Protein AF-A0ABD2WC12-F1 (afdb_monomer)

Nearest PDB structures (foldseek):
  6pw4-assembly1_D  TM=3.281E-01  e=8.316E+00  Chlamydomonas reinhardtii
  2raj-assembly1_A  TM=1.840E-01  e=9.790E+00  Homo sapiens

pLDDT: mean 74.17, std 11.61, range [44.38, 91.19]

Radius of gyration: 21.48 Å; Cα contacts (8 Å, |Δi|>4): 72; chains: 1; bounding box: 58×28×70 Å

Structure (mmCIF, N/CA/C/O backbone):
data_AF-A0ABD2WC12-F1
#
_entry.id   AF-A0ABD2WC12-F1
#
loop_
_atom_site.group_PDB
_atom_site.id
_atom_site.type_symbol
_atom_site.label_atom_id
_atom_site.label_alt_id
_atom_site.label_comp_id
_atom_site.label_asym_id
_atom_site.label_entity_id
_atom_site.label_seq_id
_atom_site.pdbx_PDB_ins_code
_atom_site.Cartn_x
_atom_site.Cartn_y
_atom_site.Cartn_z
_atom_site.occupancy
_atom_site.B_iso_or_equiv
_atom_site.auth_seq_id
_atom_site.auth_comp_id
_atom_site.auth_asym_id
_atom_site.auth_atom_id
_atom_site.pdbx_PDB_model_num
ATOM 1 N N . MET A 1 1 ? -11.481 -14.545 47.398 1.00 57.34 1 MET A N 1
ATOM 2 C CA . MET A 1 1 ? -12.124 -14.420 46.065 1.00 57.34 1 MET A CA 1
ATOM 3 C C . MET A 1 1 ? -11.838 -13.078 45.382 1.00 57.34 1 MET A C 1
ATOM 5 O O . MET A 1 1 ? -11.491 -13.101 44.212 1.00 57.34 1 MET A O 1
ATOM 9 N N . ALA A 1 2 ? -11.868 -11.931 46.079 1.00 61.09 2 ALA A N 1
ATOM 10 C CA . ALA A 1 2 ? -11.572 -10.617 45.476 1.00 61.09 2 ALA A CA 1
ATOM 11 C C . ALA A 1 2 ? -10.153 -10.477 44.866 1.00 61.09 2 ALA A C 1
ATOM 13 O O . ALA A 1 2 ? -10.004 -9.924 43.782 1.00 61.09 2 ALA A O 1
ATOM 14 N N . ALA A 1 3 ? -9.120 -11.043 45.504 1.00 61.62 3 ALA A N 1
ATOM 15 C CA . ALA A 1 3 ? -7.736 -10.979 45.007 1.00 61.62 3 ALA A CA 1
ATOM 16 C C . ALA A 1 3 ? -7.495 -11.782 43.710 1.00 61.62 3 ALA A C 1
ATOM 18 O O . ALA A 1 3 ? -6.699 -11.372 42.869 1.00 61.62 3 ALA A O 1
ATOM 19 N N . LEU A 1 4 ? -8.208 -12.901 43.521 1.00 65.50 4 LEU A N 1
ATOM 20 C CA . LEU A 1 4 ? -8.161 -13.685 42.278 1.00 65.50 4 LEU A CA 1
ATOM 21 C C . LEU A 1 4 ? -8.836 -12.934 41.125 1.00 65.50 4 LEU A C 1
ATOM 23 O O . LEU A 1 4 ? -8.332 -12.956 40.006 1.00 65.50 4 LEU A O 1
ATOM 27 N N . ASN A 1 5 ? -9.928 -12.221 41.416 1.00 73.19 5 ASN A N 1
ATOM 28 C CA . ASN A 1 5 ? -10.634 -11.410 40.428 1.00 73.19 5 ASN A CA 1
ATOM 29 C C . ASN A 1 5 ? -9.766 -10.233 39.954 1.00 73.19 5 ASN A C 1
ATOM 31 O O . ASN A 1 5 ? -9.600 -10.038 38.754 1.00 73.19 5 ASN A O 1
ATOM 35 N N . ASN A 1 6 ? -9.107 -9.538 40.887 1.00 76.00 6 ASN A N 1
ATOM 36 C CA . ASN A 1 6 ? -8.235 -8.406 40.565 1.00 76.00 6 ASN A CA 1
ATOM 37 C C . ASN A 1 6 ? -7.028 -8.833 39.709 1.00 76.00 6 A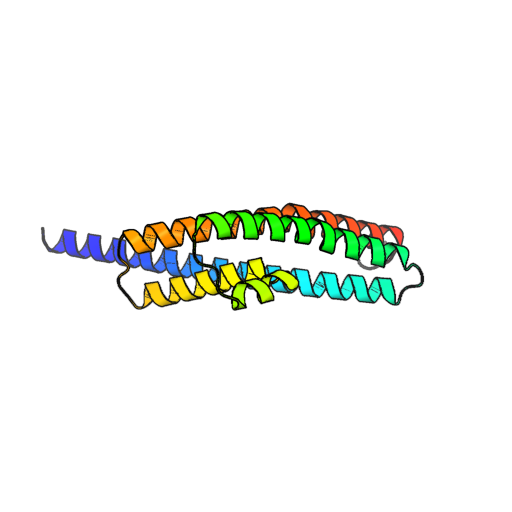SN A C 1
ATOM 39 O O . ASN A 1 6 ? -6.746 -8.232 38.678 1.00 76.00 6 ASN A O 1
ATOM 43 N N . LYS A 1 7 ? -6.387 -9.957 40.061 1.00 74.62 7 LYS A N 1
ATOM 44 C CA . LYS A 1 7 ? -5.270 -10.514 39.283 1.00 74.62 7 LYS A CA 1
ATOM 45 C C . LYS A 1 7 ? -5.716 -10.964 37.889 1.00 74.62 7 LYS A C 1
ATOM 47 O O . LYS A 1 7 ? -5.006 -10.749 36.916 1.00 74.62 7 LYS A O 1
ATOM 52 N N . SER A 1 8 ? -6.908 -11.554 37.765 1.00 72.06 8 SER A N 1
ATOM 53 C CA . SER A 1 8 ? -7.462 -11.931 36.457 1.00 72.06 8 SER A CA 1
ATOM 54 C C . SER A 1 8 ? -7.807 -10.718 35.583 1.00 72.06 8 SER A C 1
ATOM 56 O O . SER A 1 8 ? -7.571 -10.754 34.377 1.00 72.06 8 SER A O 1
ATOM 58 N N . GLN A 1 9 ? -8.295 -9.626 36.182 1.00 73.75 9 GLN A N 1
ATOM 59 C CA . GLN A 1 9 ? -8.569 -8.373 35.479 1.00 73.75 9 GLN A CA 1
ATOM 60 C C . GLN A 1 9 ? -7.278 -7.704 35.001 1.00 73.75 9 GLN A C 1
ATOM 62 O O . GLN A 1 9 ? -7.197 -7.339 33.832 1.00 73.75 9 GLN A O 1
ATOM 67 N N . GLU A 1 10 ? -6.253 -7.640 35.851 1.00 73.94 10 GLU A N 1
ATOM 68 C CA . GLU A 1 10 ? -4.932 -7.098 35.512 1.00 73.94 10 GLU A CA 1
ATOM 69 C C . GLU A 1 10 ? -4.259 -7.892 34.376 1.00 73.94 10 GLU A C 1
ATOM 71 O O . GLU A 1 10 ? -3.726 -7.316 33.426 1.00 73.94 10 GLU A O 1
ATOM 76 N N . TYR A 1 11 ? -4.360 -9.227 34.399 1.00 71.50 11 TYR A N 1
ATOM 77 C CA . TYR A 1 11 ? -3.872 -10.082 33.310 1.00 71.50 11 TYR A CA 1
ATOM 78 C C . TYR A 1 11 ? -4.625 -9.864 31.989 1.00 71.50 11 TYR A C 1
ATOM 80 O O . TYR A 1 11 ? -4.017 -9.909 30.916 1.00 71.50 11 TYR A O 1
ATOM 88 N N . CYS A 1 12 ? -5.941 -9.650 32.037 1.00 70.94 12 CYS A N 1
ATOM 89 C CA . CYS A 1 12 ? -6.737 -9.351 30.846 1.00 70.94 12 CYS A CA 1
ATOM 90 C C . CYS A 1 12 ? -6.410 -7.964 30.276 1.00 70.94 12 CYS A C 1
ATOM 92 O O . CYS A 1 12 ? -6.230 -7.835 29.068 1.00 70.94 12 CYS A O 1
ATOM 94 N N . GLU A 1 13 ? -6.257 -6.955 31.131 1.00 76.19 13 GLU A N 1
ATOM 95 C CA . GLU A 1 13 ? -5.917 -5.588 30.728 1.00 76.19 13 GLU A CA 1
ATOM 96 C C . GLU A 1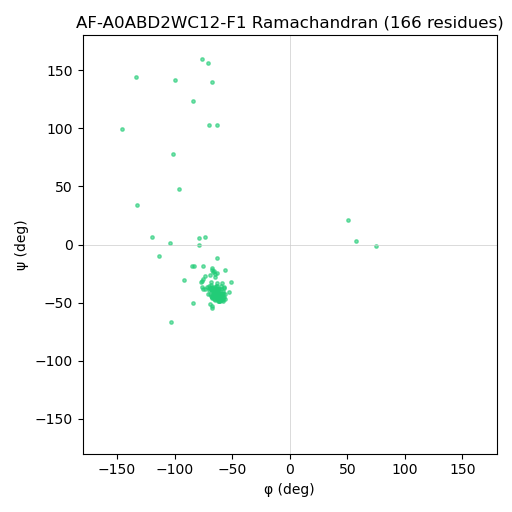 13 ? -4.508 -5.492 30.124 1.00 76.19 13 GLU A C 1
ATOM 98 O O . GLU A 1 13 ? -4.312 -4.855 29.084 1.00 76.19 13 GLU A O 1
ATOM 103 N N . ASN A 1 14 ? -3.532 -6.196 30.705 1.00 76.50 14 ASN A N 1
ATOM 104 C CA . ASN A 1 14 ? -2.168 -6.229 30.181 1.00 76.50 14 ASN A CA 1
ATOM 105 C C . ASN A 1 14 ? -2.080 -6.968 28.828 1.00 76.50 14 ASN A C 1
ATOM 107 O O . ASN A 1 14 ? -1.391 -6.517 27.906 1.00 76.50 14 ASN A O 1
ATOM 111 N N . ARG A 1 15 ? -2.834 -8.067 28.653 1.00 75.25 15 ARG A N 1
ATOM 112 C CA . ARG A 1 15 ? -2.927 -8.762 27.354 1.00 75.25 15 ARG A CA 1
ATOM 113 C C . ARG A 1 15 ? -3.590 -7.906 26.278 1.00 75.25 15 ARG A C 1
ATOM 115 O O . ARG A 1 15 ? -3.081 -7.861 25.159 1.00 75.25 15 ARG A O 1
ATOM 122 N N . ASP A 1 16 ? -4.674 -7.207 26.608 1.00 76.25 16 ASP A N 1
ATOM 123 C CA . ASP A 1 16 ? -5.353 -6.305 25.671 1.00 76.25 16 ASP A CA 1
ATOM 124 C C . ASP A 1 16 ? -4.450 -5.132 25.261 1.00 76.25 16 ASP A C 1
ATOM 126 O O . ASP A 1 16 ? -4.413 -4.754 24.088 1.00 76.25 16 ASP A O 1
ATOM 130 N N . THR A 1 17 ? -3.678 -4.584 26.201 1.00 76.94 17 THR A N 1
ATOM 131 C CA . THR A 1 17 ? -2.736 -3.487 25.934 1.00 76.94 17 THR A CA 1
ATOM 132 C C . THR A 1 17 ? -1.579 -3.941 25.047 1.00 76.94 17 THR A C 1
ATOM 134 O O . THR A 1 17 ? -1.268 -3.283 24.056 1.00 76.94 17 THR A O 1
ATOM 137 N N . THR A 1 18 ? -0.982 -5.098 25.345 1.00 82.44 18 THR A N 1
ATOM 138 C CA . THR A 1 18 ? 0.110 -5.671 24.540 1.00 82.44 18 THR A CA 1
ATOM 139 C C . THR A 1 18 ? -0.338 -5.936 23.103 1.00 82.44 18 THR A C 1
ATOM 141 O O . THR A 1 18 ? 0.356 -5.563 22.159 1.00 82.44 18 THR A O 1
ATOM 144 N N . ARG A 1 19 ? -1.530 -6.522 22.926 1.00 79.88 19 ARG A N 1
ATOM 145 C CA . ARG A 1 19 ? -2.098 -6.802 21.604 1.00 79.88 19 ARG A CA 1
ATOM 146 C C . ARG A 1 19 ? -2.319 -5.522 20.794 1.00 79.88 19 ARG A C 1
ATOM 148 O O . ARG A 1 19 ? -1.869 -5.446 19.660 1.00 79.88 19 ARG A O 1
ATOM 155 N N . ARG A 1 20 ? -2.902 -4.484 21.402 1.00 78.88 20 ARG A N 1
ATOM 156 C CA . ARG A 1 20 ? -3.119 -3.183 20.740 1.00 78.88 20 ARG A CA 1
ATOM 157 C C . ARG A 1 20 ? -1.821 -2.507 20.306 1.00 78.88 20 ARG A C 1
ATOM 159 O O . ARG A 1 20 ? -1.783 -1.895 19.242 1.00 78.88 20 ARG A O 1
ATOM 166 N N . THR A 1 21 ? -0.768 -2.604 21.116 1.00 78.81 21 THR A N 1
ATOM 167 C CA . THR A 1 21 ? 0.552 -2.061 20.766 1.00 78.81 21 THR A CA 1
ATOM 168 C C . THR A 1 21 ? 1.149 -2.795 19.569 1.00 78.81 21 THR A C 1
ATOM 170 O O . THR A 1 21 ? 1.669 -2.148 18.663 1.00 78.81 21 THR A O 1
ATOM 173 N N . LEU A 1 22 ? 1.035 -4.127 19.529 1.00 84.75 22 LEU A N 1
ATOM 174 C CA . LEU A 1 22 ? 1.468 -4.916 18.374 1.00 84.75 22 LEU A CA 1
ATOM 175 C C . LEU A 1 22 ? 0.692 -4.524 17.114 1.00 84.75 22 LEU A C 1
ATOM 177 O O . LEU A 1 22 ? 1.322 -4.219 16.104 1.00 84.75 22 LEU A O 1
ATOM 181 N N . ASP A 1 23 ? -0.638 -4.447 17.187 1.00 82.06 23 ASP A N 1
ATOM 182 C CA . ASP A 1 23 ? -1.486 -4.050 16.055 1.00 82.06 23 ASP A CA 1
ATOM 183 C C . ASP A 1 23 ? -1.062 -2.674 15.505 1.00 82.06 23 ASP A C 1
ATOM 185 O O . ASP A 1 23 ? -0.918 -2.486 14.297 1.00 82.06 23 ASP A O 1
ATOM 189 N N . LEU A 1 24 ? -0.767 -1.717 16.393 1.00 82.44 24 LEU A N 1
ATOM 190 C CA . LEU A 1 24 ? -0.312 -0.377 16.018 1.00 82.44 24 LEU A CA 1
ATOM 191 C C . LEU A 1 24 ? 1.042 -0.390 15.292 1.00 82.44 24 LEU A C 1
ATOM 193 O O . LEU A 1 24 ? 1.206 0.310 14.289 1.00 82.44 24 LEU A O 1
ATOM 197 N N . VAL A 1 25 ? 1.992 -1.201 15.765 1.00 88.25 25 VAL A N 1
ATOM 198 C CA . VAL A 1 25 ? 3.290 -1.394 15.100 1.00 88.25 25 VAL A CA 1
ATOM 199 C C . VAL A 1 25 ? 3.098 -2.036 13.726 1.00 88.25 25 VAL A C 1
ATOM 201 O O . VAL A 1 25 ? 3.671 -1.552 12.751 1.00 88.25 25 VAL A O 1
ATOM 204 N N . PHE A 1 26 ? 2.259 -3.070 13.618 1.00 86.75 26 PHE A N 1
ATOM 205 C CA . PHE A 1 26 ? 1.971 -3.736 12.346 1.00 86.75 26 PHE A CA 1
ATOM 206 C C . PHE A 1 26 ? 1.326 -2.793 11.328 1.00 86.75 26 PHE A C 1
ATOM 208 O O . PHE A 1 26 ? 1.743 -2.768 10.167 1.00 86.75 26 PHE A O 1
ATOM 215 N N . TYR A 1 27 ? 0.355 -1.978 11.741 1.00 83.94 27 TYR A N 1
ATOM 216 C CA . TYR A 1 27 ? -0.264 -0.993 10.852 1.00 83.94 27 TYR A CA 1
ATOM 217 C C . TYR A 1 27 ? 0.723 0.086 10.421 1.00 83.94 27 TYR A C 1
ATOM 219 O O . TYR A 1 27 ? 0.779 0.416 9.236 1.00 83.94 27 TYR A O 1
ATOM 227 N N . GLY A 1 28 ? 1.537 0.597 11.349 1.00 84.38 28 GLY A N 1
ATOM 228 C CA . GLY A 1 28 ? 2.592 1.558 11.034 1.00 84.38 28 GLY A CA 1
ATOM 229 C C . GLY A 1 28 ? 3.597 1.001 10.024 1.00 84.38 28 GLY A C 1
ATOM 230 O O . GLY A 1 28 ? 3.878 1.646 9.014 1.00 84.38 28 GLY A O 1
ATOM 231 N N . LEU A 1 29 ? 4.073 -0.226 10.248 1.00 88.06 29 LEU A N 1
ATOM 232 C CA . LEU A 1 29 ? 4.984 -0.922 9.340 1.00 88.06 29 LEU A CA 1
ATOM 233 C C . LEU A 1 29 ? 4.354 -1.146 7.961 1.00 88.06 29 LEU A C 1
ATOM 235 O O . LEU A 1 29 ? 5.005 -0.909 6.949 1.00 88.06 29 LEU A O 1
ATOM 239 N N . THR A 1 30 ? 3.083 -1.551 7.909 1.00 85.88 30 THR A N 1
ATOM 240 C CA . THR A 1 30 ? 2.364 -1.776 6.645 1.00 85.88 30 THR A CA 1
ATOM 241 C C . THR A 1 30 ? 2.270 -0.490 5.825 1.00 85.88 30 THR A C 1
ATOM 243 O O . THR A 1 30 ? 2.564 -0.501 4.632 1.00 85.88 30 THR A O 1
ATOM 246 N N . ILE A 1 31 ? 1.928 0.637 6.462 1.00 84.12 31 ILE A N 1
A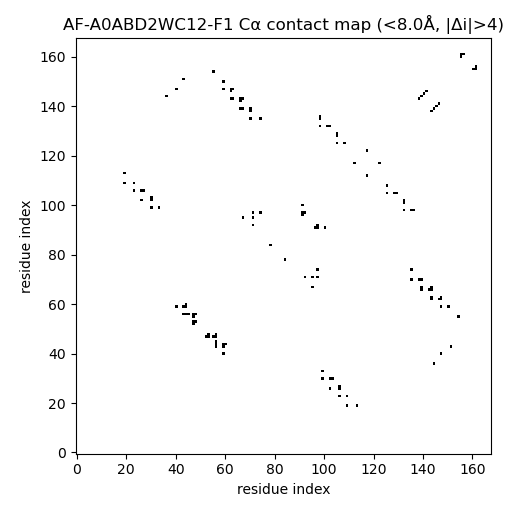TOM 247 C CA . ILE A 1 31 ? 1.891 1.949 5.798 1.00 84.12 31 ILE A CA 1
ATOM 248 C C . ILE A 1 31 ? 3.284 2.332 5.282 1.00 84.12 31 ILE A C 1
ATOM 250 O O . ILE A 1 31 ? 3.404 2.793 4.148 1.00 84.12 31 ILE A O 1
ATOM 254 N N . ALA A 1 32 ? 4.328 2.133 6.092 1.00 87.19 32 ALA A N 1
ATOM 255 C CA . ALA A 1 32 ? 5.699 2.466 5.717 1.00 87.19 32 ALA A CA 1
ATOM 256 C C . ALA A 1 32 ? 6.193 1.636 4.521 1.00 87.19 32 ALA A C 1
ATOM 258 O O . ALA A 1 32 ? 6.731 2.199 3.569 1.00 87.19 32 ALA A O 1
ATOM 259 N N . LEU A 1 33 ? 5.965 0.318 4.534 1.00 87.12 33 LEU A N 1
ATOM 260 C CA . LEU A 1 33 ? 6.324 -0.573 3.428 1.00 87.12 33 LEU A CA 1
ATOM 261 C C . LEU A 1 33 ? 5.563 -0.216 2.152 1.00 87.12 33 LEU A C 1
ATOM 263 O O . LEU A 1 33 ? 6.166 -0.132 1.088 1.00 87.12 33 LEU A O 1
ATOM 267 N N . PHE A 1 34 ? 4.263 0.059 2.262 1.00 81.81 34 PHE A N 1
ATOM 268 C CA . PHE A 1 34 ? 3.458 0.466 1.116 1.00 81.81 34 PHE A CA 1
ATOM 269 C C . PHE A 1 34 ? 3.949 1.788 0.506 1.00 81.81 34 PHE A C 1
ATOM 271 O O . PHE A 1 34 ? 4.074 1.905 -0.712 1.00 81.81 34 PHE A O 1
ATOM 278 N N . ALA A 1 35 ? 4.284 2.775 1.344 1.00 81.56 35 ALA A N 1
ATOM 279 C CA . ALA A 1 35 ? 4.875 4.028 0.884 1.00 81.56 35 ALA A CA 1
ATOM 280 C C . ALA A 1 35 ? 6.231 3.799 0.196 1.00 81.56 35 ALA A C 1
ATOM 282 O O . ALA A 1 35 ? 6.484 4.381 -0.857 1.00 81.56 35 ALA A O 1
ATOM 283 N N . ALA A 1 36 ? 7.071 2.919 0.749 1.00 86.12 36 ALA A N 1
ATOM 284 C CA . ALA A 1 36 ? 8.340 2.547 0.135 1.00 86.12 36 ALA A CA 1
ATOM 285 C C . ALA A 1 36 ? 8.138 1.922 -1.255 1.00 86.12 36 ALA A C 1
ATOM 287 O O . ALA A 1 36 ? 8.833 2.327 -2.181 1.00 86.12 36 ALA A O 1
ATOM 288 N N . THR A 1 37 ? 7.151 1.031 -1.428 1.00 82.94 37 THR A N 1
ATOM 289 C CA . THR A 1 37 ? 6.806 0.442 -2.736 1.00 82.94 37 THR A CA 1
ATOM 290 C C . THR A 1 37 ? 6.451 1.513 -3.769 1.00 82.94 37 THR A C 1
ATOM 292 O O . THR A 1 37 ? 6.997 1.505 -4.869 1.00 82.94 37 THR A O 1
ATOM 295 N N . ILE A 1 38 ? 5.606 2.487 -3.408 1.00 80.81 38 ILE A N 1
ATOM 296 C CA . ILE A 1 38 ? 5.244 3.593 -4.314 1.00 80.81 38 ILE A CA 1
ATOM 297 C C . ILE A 1 38 ? 6.487 4.383 -4.735 1.00 80.81 38 ILE A C 1
ATOM 299 O O . ILE A 1 38 ? 6.647 4.715 -5.909 1.00 80.81 38 ILE A O 1
ATOM 303 N N . VAL A 1 39 ? 7.366 4.698 -3.780 1.00 85.81 39 VAL A N 1
ATOM 304 C CA . VAL A 1 39 ? 8.589 5.461 -4.057 1.00 85.81 39 VAL A CA 1
ATOM 305 C C . VAL A 1 39 ? 9.514 4.678 -4.987 1.00 85.81 39 VAL A C 1
ATOM 307 O O . VAL A 1 39 ? 9.988 5.240 -5.973 1.00 85.81 39 VAL A O 1
ATOM 310 N N . THR A 1 40 ? 9.745 3.390 -4.722 1.00 85.19 40 THR A N 1
ATOM 311 C CA . THR A 1 40 ? 10.597 2.550 -5.576 1.00 85.19 40 THR A CA 1
ATOM 312 C C . THR A 1 40 ? 10.026 2.389 -6.981 1.00 85.19 40 THR A C 1
ATOM 314 O O . THR A 1 40 ? 10.779 2.451 -7.949 1.00 85.19 40 THR A O 1
ATOM 317 N N . ASP A 1 41 ? 8.705 2.262 -7.109 1.00 82.88 41 ASP A N 1
ATOM 318 C CA . ASP A 1 41 ? 8.030 2.159 -8.404 1.00 82.88 41 ASP A CA 1
ATOM 319 C C . ASP A 1 41 ? 8.152 3.449 -9.215 1.00 82.88 41 ASP A C 1
ATOM 321 O O . ASP A 1 41 ? 8.427 3.407 -10.415 1.00 82.88 41 ASP A O 1
ATOM 325 N N . LEU A 1 42 ? 8.008 4.606 -8.562 1.00 83.31 42 LEU A N 1
ATOM 326 C CA . LEU A 1 42 ? 8.182 5.903 -9.208 1.00 83.31 42 LEU A CA 1
ATOM 327 C C . LEU A 1 42 ? 9.623 6.103 -9.691 1.00 83.31 42 LEU A C 1
ATOM 329 O O . LEU A 1 42 ? 9.829 6.554 -10.816 1.00 83.31 42 LEU A O 1
ATOM 333 N N . ILE A 1 43 ? 10.610 5.739 -8.866 1.00 86.06 43 ILE A N 1
ATOM 334 C CA . ILE A 1 43 ? 12.027 5.790 -9.246 1.00 86.06 43 ILE A CA 1
ATOM 335 C C . ILE A 1 43 ? 12.276 4.902 -10.468 1.00 86.06 43 ILE A C 1
ATOM 337 O O . ILE A 1 43 ? 12.873 5.373 -11.432 1.00 86.06 43 ILE A O 1
ATOM 341 N N . ALA A 1 44 ? 11.763 3.667 -10.474 1.00 82.75 44 ALA A N 1
ATOM 342 C CA . ALA A 1 44 ? 11.918 2.751 -11.601 1.00 82.75 44 ALA A CA 1
ATOM 343 C C . ALA A 1 44 ? 11.301 3.311 -12.893 1.00 82.75 44 ALA A C 1
ATOM 345 O O . ALA A 1 44 ? 11.926 3.259 -13.950 1.00 82.75 44 ALA A O 1
ATOM 346 N N . VAL A 1 45 ? 10.100 3.901 -12.828 1.00 81.06 45 VAL A N 1
ATOM 347 C CA . VAL A 1 45 ? 9.476 4.551 -13.995 1.00 81.06 45 VAL A CA 1
ATOM 348 C C . VAL A 1 45 ? 10.343 5.696 -14.517 1.00 81.06 45 VAL A C 1
ATOM 350 O O . VAL A 1 45 ? 10.536 5.800 -15.726 1.00 81.06 45 VAL A O 1
ATOM 353 N N . ILE A 1 46 ? 10.873 6.539 -13.626 1.00 83.25 46 ILE A N 1
ATOM 354 C CA . ILE A 1 46 ? 11.740 7.663 -13.992 1.00 83.25 46 ILE A CA 1
ATOM 355 C C . ILE A 1 46 ? 13.035 7.157 -14.640 1.00 83.25 46 ILE A C 1
ATOM 357 O O . ILE A 1 46 ? 13.422 7.658 -15.693 1.00 83.25 46 ILE A O 1
ATOM 361 N N . GLU A 1 47 ? 13.680 6.146 -14.059 1.00 83.62 47 GLU A N 1
ATOM 362 C CA . GLU A 1 47 ? 14.911 5.559 -14.595 1.00 83.62 47 GLU A CA 1
ATOM 363 C C . GLU A 1 47 ? 14.687 4.973 -15.995 1.00 83.62 47 GLU A C 1
ATOM 365 O O . GLU A 1 47 ? 15.408 5.321 -16.929 1.00 83.62 47 GLU A O 1
ATOM 370 N N . HIS A 1 48 ? 13.629 4.176 -16.184 1.00 81.06 48 HIS A N 1
ATOM 371 C CA . HIS A 1 48 ? 13.269 3.629 -17.499 1.00 81.06 48 HIS A CA 1
ATOM 372 C C . HIS A 1 48 ? 12.861 4.709 -18.509 1.00 81.06 48 HIS A C 1
ATOM 374 O O . HIS A 1 48 ? 12.958 4.484 -19.714 1.00 81.06 48 HIS A O 1
ATOM 380 N N . TRP A 1 49 ? 12.381 5.867 -18.045 1.00 79.25 49 TRP A N 1
ATOM 381 C CA . TRP A 1 49 ? 12.014 6.994 -18.906 1.00 79.25 49 TRP A CA 1
ATOM 382 C C . TRP A 1 49 ? 13.232 7.757 -19.430 1.00 79.25 49 TRP A C 1
ATOM 384 O O . TRP A 1 49 ? 13.218 8.237 -20.566 1.00 79.25 49 TRP A O 1
ATOM 394 N N . PHE A 1 50 ? 14.268 7.883 -18.598 1.00 80.00 50 PHE A N 1
ATOM 395 C CA . PHE A 1 50 ? 15.539 8.500 -18.971 1.00 80.00 50 PHE A CA 1
ATOM 396 C C . PHE A 1 50 ? 16.484 7.537 -19.700 1.00 80.00 50 PHE A C 1
ATOM 398 O O . PHE A 1 50 ? 17.392 7.999 -20.390 1.00 80.00 50 PHE A O 1
ATOM 405 N N . ASP A 1 51 ? 16.262 6.225 -19.600 1.00 74.69 51 ASP A N 1
ATOM 406 C CA . ASP A 1 51 ? 16.957 5.234 -20.418 1.00 74.69 51 ASP A CA 1
ATOM 407 C C . ASP A 1 51 ? 16.399 5.182 -21.859 1.00 74.69 51 ASP A C 1
ATOM 409 O O . ASP A 1 51 ? 15.275 5.586 -22.161 1.00 74.69 51 ASP A O 1
ATOM 413 N N . THR A 1 52 ? 17.194 4.657 -22.789 1.00 61.19 52 THR A N 1
ATOM 414 C CA . THR A 1 52 ? 16.909 4.676 -24.237 1.00 61.19 52 THR A CA 1
ATOM 415 C C . THR A 1 52 ? 15.679 3.827 -24.607 1.00 61.19 52 THR A C 1
ATOM 417 O O . THR A 1 52 ? 15.026 4.062 -25.626 1.00 61.19 52 THR A O 1
ATOM 420 N N . ASN A 1 53 ? 15.320 2.854 -23.762 1.00 69.69 53 ASN A N 1
ATOM 421 C CA . ASN A 1 53 ? 14.268 1.871 -24.015 1.00 69.69 53 ASN A CA 1
ATOM 422 C C . ASN A 1 53 ? 12.954 2.208 -23.292 1.00 69.69 53 ASN A C 1
ATOM 424 O O . ASN A 1 53 ? 12.567 1.565 -22.314 1.00 69.69 53 ASN A O 1
ATOM 428 N N . LYS A 1 54 ? 12.205 3.158 -23.861 1.00 77.50 54 LYS A N 1
ATOM 429 C CA . LYS A 1 54 ? 10.900 3.627 -23.352 1.00 77.50 54 LYS A CA 1
ATOM 430 C C . LYS A 1 54 ? 9.849 2.519 -23.174 1.00 77.50 54 LYS A C 1
ATOM 432 O O . LYS A 1 54 ? 8.919 2.677 -22.389 1.00 77.50 54 LYS A O 1
ATOM 437 N N . SER A 1 55 ? 9.993 1.384 -23.864 1.00 83.12 55 SER A N 1
ATOM 438 C CA . SER A 1 55 ? 9.102 0.221 -23.733 1.00 83.12 55 SER A CA 1
ATOM 439 C C . SER A 1 55 ? 9.023 -0.315 -22.298 1.00 83.12 55 SER A C 1
ATOM 441 O O . SER A 1 55 ? 7.938 -0.676 -21.845 1.00 83.12 55 SER A O 1
ATOM 443 N N . TRP A 1 56 ? 10.132 -0.309 -21.549 1.00 82.31 56 TRP A N 1
ATOM 444 C CA . TRP A 1 56 ? 10.151 -0.767 -20.153 1.00 82.31 56 TRP A CA 1
ATOM 445 C C . TRP A 1 56 ? 9.370 0.171 -19.229 1.00 82.31 56 TRP A C 1
ATOM 447 O O . TRP A 1 56 ? 8.670 -0.294 -18.326 1.00 82.31 56 TRP A O 1
ATOM 457 N N . ALA A 1 57 ? 9.409 1.479 -19.501 1.00 80.75 57 ALA A N 1
ATOM 458 C CA . ALA A 1 57 ? 8.630 2.469 -18.764 1.00 80.75 57 ALA A CA 1
ATOM 459 C C . ALA A 1 57 ? 7.121 2.254 -18.962 1.00 80.75 57 ALA A C 1
ATOM 461 O O . ALA A 1 57 ? 6.371 2.260 -17.987 1.00 80.75 57 ALA A O 1
ATOM 462 N N . TYR A 1 58 ? 6.673 1.982 -20.195 1.00 85.00 58 TYR A N 1
ATOM 463 C CA . TYR A 1 58 ? 5.261 1.692 -20.470 1.00 85.00 58 TYR A CA 1
ATOM 464 C C . TYR A 1 58 ? 4.780 0.405 -19.791 1.00 85.00 58 TYR A C 1
ATOM 466 O O . TYR A 1 58 ? 3.703 0.400 -19.200 1.00 85.00 58 TYR A O 1
ATOM 474 N N . CYS A 1 59 ? 5.574 -0.668 -19.819 1.00 84.44 59 CYS A N 1
ATOM 475 C CA . CYS A 1 59 ? 5.239 -1.913 -19.123 1.00 84.44 59 CYS A CA 1
ATOM 476 C C . CYS A 1 59 ? 5.160 -1.719 -17.601 1.00 84.44 59 CYS A C 1
ATOM 478 O O . CYS A 1 59 ? 4.200 -2.171 -16.981 1.00 84.44 59 CYS A O 1
ATOM 480 N N . THR A 1 60 ? 6.115 -0.986 -17.018 1.00 83.44 60 THR A N 1
ATOM 481 C CA . THR A 1 60 ? 6.102 -0.627 -15.590 1.00 83.44 60 THR A CA 1
ATOM 482 C C . THR A 1 60 ? 4.845 0.174 -15.242 1.00 83.44 60 THR A C 1
ATOM 484 O O . THR A 1 60 ? 4.139 -0.141 -14.289 1.00 83.44 60 THR A O 1
ATOM 487 N N . ALA A 1 61 ? 4.508 1.181 -16.053 1.00 81.12 61 ALA A N 1
ATOM 488 C CA . ALA A 1 61 ? 3.311 1.989 -15.851 1.00 81.12 61 ALA A CA 1
ATOM 489 C C . ALA A 1 61 ? 2.022 1.159 -15.972 1.00 81.12 61 ALA A C 1
ATOM 491 O O . ALA A 1 61 ? 1.105 1.340 -15.176 1.00 81.12 61 ALA A O 1
ATOM 492 N N . LEU A 1 62 ? 1.941 0.223 -16.923 1.00 85.69 62 LEU A N 1
ATOM 493 C CA . LEU A 1 62 ? 0.778 -0.655 -17.086 1.00 85.69 62 LEU A CA 1
ATOM 494 C C . LEU A 1 62 ? 0.594 -1.609 -15.900 1.00 85.69 62 LEU A C 1
ATOM 496 O O . LEU A 1 62 ? -0.534 -1.768 -15.431 1.00 85.69 62 LEU A O 1
ATOM 500 N N . LEU A 1 63 ? 1.683 -2.198 -15.396 1.00 84.69 63 LEU A N 1
ATOM 501 C CA . LEU A 1 63 ? 1.664 -3.065 -14.213 1.00 84.69 63 LEU A CA 1
ATOM 502 C C . LEU A 1 63 ? 1.236 -2.320 -12.942 1.00 84.69 63 LEU A C 1
ATOM 504 O O . LEU A 1 63 ? 0.693 -2.939 -12.035 1.00 84.69 63 LEU A O 1
ATOM 508 N N . ILE A 1 64 ? 1.412 -1.000 -12.890 1.00 79.69 64 ILE A N 1
ATOM 509 C CA . ILE A 1 64 ? 0.907 -0.162 -11.798 1.00 79.69 64 ILE A CA 1
ATOM 510 C C . ILE A 1 64 ? -0.560 0.222 -12.046 1.00 79.69 64 ILE A C 1
ATOM 512 O O . ILE A 1 64 ? -1.415 0.054 -11.181 1.00 79.69 64 ILE A O 1
ATOM 516 N N . LEU A 1 65 ? -0.885 0.735 -13.235 1.00 78.50 65 LEU A N 1
ATOM 517 C CA . LEU A 1 65 ? -2.189 1.342 -13.520 1.00 78.50 65 LEU A CA 1
ATOM 518 C C . LEU A 1 65 ? -3.332 0.323 -13.598 1.00 78.50 65 LEU A C 1
ATOM 520 O O . LEU A 1 65 ? -4.417 0.591 -13.076 1.00 78.50 65 LEU A O 1
ATOM 524 N N . VAL A 1 66 ? -3.118 -0.829 -14.241 1.00 80.19 66 VAL A N 1
ATOM 525 C CA . VAL A 1 66 ? -4.186 -1.814 -14.491 1.00 80.19 66 VAL A CA 1
ATOM 526 C C . VAL A 1 66 ? -4.686 -2.457 -13.190 1.00 80.19 66 VAL A C 1
ATOM 528 O O . VAL A 1 66 ? -5.894 -2.394 -12.928 1.00 80.19 66 VAL A O 1
ATOM 531 N N . PRO A 1 67 ? -3.817 -3.020 -12.329 1.00 78.50 67 PRO A N 1
ATOM 532 C CA . PRO A 1 67 ? -4.237 -3.514 -11.021 1.00 78.50 67 PRO A CA 1
ATOM 533 C C . PRO A 1 67 ? -4.894 -2.445 -10.161 1.00 78.50 67 PRO A C 1
ATOM 535 O O . PRO A 1 67 ? -5.852 -2.721 -9.446 1.00 78.50 67 PRO A O 1
ATOM 538 N N . SER A 1 68 ? -4.416 -1.211 -10.239 1.00 72.94 68 SER A N 1
ATOM 539 C CA . SER A 1 68 ? -4.902 -0.164 -9.354 1.00 72.94 68 SER A CA 1
ATOM 540 C C . SER A 1 68 ? -6.249 0.379 -9.751 1.00 72.94 68 SER A C 1
ATOM 542 O O . SER A 1 68 ? -7.069 0.643 -8.875 1.00 72.94 68 SER A O 1
ATOM 544 N N . PHE A 1 69 ? -6.545 0.414 -11.049 1.00 74.88 69 PHE A N 1
ATOM 545 C CA . PHE A 1 69 ? -7.909 0.592 -11.521 1.00 74.88 69 PHE A CA 1
ATOM 546 C C . PHE A 1 69 ? -8.837 -0.501 -10.963 1.00 74.88 69 PHE A C 1
ATOM 548 O O . PHE A 1 69 ? -9.905 -0.196 -10.427 1.00 74.88 69 PHE A O 1
ATOM 555 N N . PHE A 1 70 ? -8.410 -1.767 -10.998 1.00 78.00 70 PHE A N 1
ATOM 556 C CA . PHE A 1 70 ? -9.181 -2.883 -10.443 1.00 78.00 70 PHE A 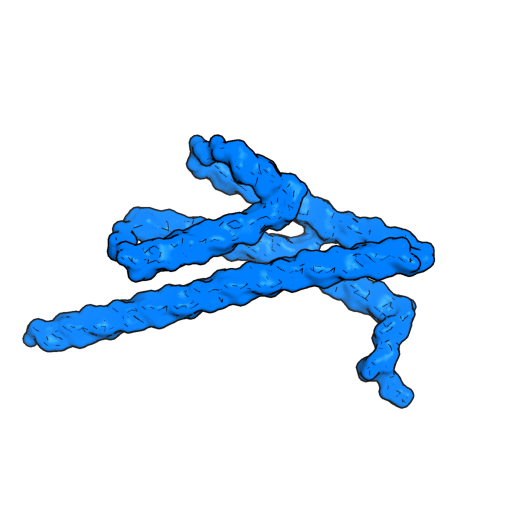CA 1
ATOM 557 C C . PHE A 1 70 ? -9.388 -2.768 -8.920 1.00 78.00 70 PHE A C 1
ATOM 559 O O . PHE A 1 70 ? -10.505 -2.934 -8.423 1.00 78.00 70 PHE A O 1
ATOM 566 N N . LEU A 1 71 ? -8.348 -2.393 -8.172 1.00 73.62 71 LEU A N 1
ATOM 567 C CA . LEU A 1 71 ? -8.417 -2.143 -6.727 1.00 73.62 71 LEU A CA 1
ATOM 568 C C . LEU A 1 71 ? -9.355 -0.976 -6.390 1.00 73.62 71 LEU A C 1
ATOM 570 O O . LEU A 1 71 ? -10.049 -1.000 -5.370 1.00 73.62 71 LEU A O 1
ATOM 574 N N . GLN A 1 72 ? -9.433 0.027 -7.264 1.00 71.06 72 GLN A N 1
ATOM 575 C CA . GLN A 1 72 ? -10.367 1.141 -7.134 1.00 71.06 72 GLN A CA 1
ATOM 576 C C . GLN A 1 72 ? -11.822 0.687 -7.254 1.00 71.06 72 GLN A C 1
ATOM 578 O O . GLN A 1 72 ? -12.654 1.102 -6.444 1.00 71.06 72 GLN A O 1
ATOM 583 N N . LEU A 1 73 ? -12.118 -0.204 -8.206 1.00 74.00 73 LEU A N 1
ATOM 584 C CA . LEU A 1 73 ? -13.448 -0.791 -8.379 1.00 74.00 73 LEU A CA 1
ATOM 585 C C . LEU A 1 73 ? -13.848 -1.658 -7.178 1.00 74.00 73 LEU A C 1
ATOM 587 O O . LEU A 1 73 ? -14.976 -1.552 -6.692 1.00 74.00 73 LEU A O 1
ATOM 591 N N . LEU A 1 74 ? -12.924 -2.466 -6.648 1.00 71.69 74 LEU A N 1
ATOM 592 C CA . LEU A 1 74 ? -13.159 -3.256 -5.434 1.00 71.69 74 LEU A CA 1
ATOM 593 C C . LEU A 1 74 ? -13.429 -2.366 -4.216 1.00 71.69 74 LEU A C 1
ATOM 595 O O . LEU A 1 74 ? -14.390 -2.588 -3.477 1.00 71.69 74 LEU A O 1
ATOM 599 N N . SER A 1 75 ? -12.627 -1.315 -4.039 1.00 67.56 75 SER A N 1
ATOM 600 C CA . SER A 1 75 ? -12.813 -0.357 -2.949 1.00 67.56 75 SER A CA 1
ATOM 601 C C . SER A 1 75 ? -14.157 0.378 -3.051 1.00 67.56 75 SER A C 1
ATOM 603 O O . SER A 1 75 ? -14.821 0.569 -2.029 1.00 67.56 75 SER A O 1
ATOM 605 N N . LEU A 1 76 ? -14.594 0.727 -4.269 1.00 67.12 76 LEU A N 1
ATOM 606 C CA . LEU A 1 76 ? -15.897 1.348 -4.529 1.00 67.12 76 LEU A CA 1
ATOM 607 C C . LE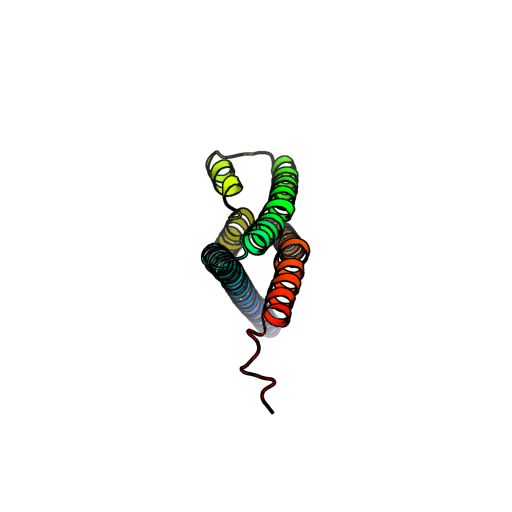U A 1 76 ? -17.060 0.399 -4.204 1.00 67.12 76 LEU A C 1
ATOM 609 O O . LEU A 1 76 ? -18.015 0.811 -3.543 1.00 67.12 76 LEU A O 1
ATOM 613 N N . LYS A 1 77 ? -16.960 -0.879 -4.596 1.00 71.19 77 LYS A N 1
ATOM 614 C CA . LYS A 1 77 ? -17.961 -1.909 -4.277 1.00 71.19 77 LYS A CA 1
ATOM 615 C C . LYS A 1 77 ? -18.149 -2.061 -2.767 1.00 71.19 77 LYS A C 1
ATOM 617 O O . LYS A 1 77 ? -19.278 -2.117 -2.291 1.00 71.19 77 LYS A O 1
ATOM 622 N N . TRP A 1 78 ? -17.062 -2.066 -1.995 1.00 66.81 78 TRP A N 1
ATOM 623 C CA . TRP A 1 78 ? -17.146 -2.120 -0.530 1.00 66.81 78 TRP A CA 1
ATOM 624 C C . TRP A 1 78 ? -17.704 -0.841 0.097 1.00 66.81 78 TRP A C 1
ATOM 626 O O . TRP A 1 78 ? -18.292 -0.887 1.175 1.00 66.81 78 TRP A O 1
ATOM 636 N N . TYR A 1 79 ? -17.556 0.301 -0.573 1.00 63.59 79 TYR A N 1
ATOM 637 C CA . TYR A 1 79 ? -18.118 1.560 -0.102 1.00 63.59 79 TYR A CA 1
ATOM 638 C C . TYR A 1 79 ? -19.643 1.620 -0.282 1.00 63.59 79 TYR A C 1
ATOM 640 O O . TYR A 1 79 ? -20.351 2.108 0.601 1.00 63.59 79 TYR A O 1
ATOM 648 N N . GLN A 1 80 ? -20.166 1.083 -1.389 1.00 64.38 80 GLN A N 1
ATOM 649 C CA . GLN A 1 80 ? -21.611 1.025 -1.650 1.00 64.38 80 GLN A CA 1
ATOM 650 C C . GLN A 1 80 ? -22.373 0.256 -0.562 1.00 64.38 80 GLN A C 1
ATOM 652 O O . GLN A 1 80 ? -23.473 0.658 -0.188 1.00 64.38 80 GLN A O 1
ATOM 657 N N . THR A 1 81 ? -21.758 -0.767 0.031 1.00 60.91 81 THR A N 1
ATOM 658 C CA . THR A 1 81 ? -22.336 -1.532 1.147 1.00 60.91 81 THR A CA 1
ATOM 659 C C . THR A 1 81 ? -22.469 -0.713 2.446 1.00 60.91 81 THR A C 1
ATOM 661 O O . THR A 1 81 ? -23.290 -1.049 3.293 1.00 60.91 81 THR A O 1
ATOM 664 N N . ASN A 1 82 ? -21.722 0.392 2.604 1.00 57.50 82 ASN A N 1
ATOM 665 C CA . ASN A 1 82 ? -21.668 1.203 3.835 1.00 57.50 82 ASN A CA 1
ATOM 666 C C . ASN A 1 82 ? -22.456 2.538 3.775 1.00 57.50 82 ASN A C 1
ATOM 668 O O . ASN A 1 82 ? -22.492 3.283 4.756 1.00 57.50 82 ASN A O 1
ATOM 672 N N . GLY A 1 83 ? -23.129 2.847 2.660 1.00 50.09 83 GLY A N 1
ATOM 673 C CA . GLY A 1 83 ? -24.304 3.734 2.624 1.00 50.09 83 GLY A CA 1
ATOM 674 C C . GLY A 1 83 ? -24.141 5.261 2.769 1.00 50.09 83 GLY A C 1
ATOM 675 O O . GLY A 1 83 ? -25.156 5.949 2.688 1.00 50.09 83 GLY A O 1
ATOM 676 N N . LYS A 1 84 ? -22.947 5.853 2.957 1.00 49.69 84 LYS A N 1
ATOM 677 C CA . LYS A 1 84 ? -22.794 7.334 3.010 1.00 49.69 84 LYS A CA 1
ATOM 678 C C . LYS A 1 84 ? -21.472 7.840 2.424 1.00 49.69 84 LYS A C 1
ATOM 680 O O . LYS A 1 84 ? -20.474 7.841 3.128 1.00 49.69 84 LYS A O 1
ATOM 685 N N . LEU A 1 85 ? -21.476 8.320 1.175 1.00 49.38 85 LEU A N 1
ATOM 686 C CA . LEU A 1 85 ? -20.307 8.878 0.465 1.00 49.38 85 LEU A CA 1
ATOM 687 C C . LEU A 1 85 ? -20.072 10.363 0.803 1.00 49.38 85 LEU A C 1
ATOM 689 O O . LEU A 1 85 ? -20.950 11.191 0.569 1.00 49.38 85 LEU A O 1
ATOM 693 N N . LYS A 1 86 ? -18.875 10.727 1.291 1.00 54.34 86 LYS A N 1
ATOM 694 C CA . LYS A 1 86 ? -18.390 12.124 1.332 1.00 54.34 86 LYS A CA 1
ATOM 695 C C . LYS A 1 86 ? -17.428 12.390 0.167 1.00 54.34 86 LYS A C 1
ATOM 697 O O . LYS A 1 86 ? -16.574 11.561 -0.134 1.00 54.34 86 LYS A O 1
ATOM 702 N N . LEU A 1 87 ? -17.507 13.587 -0.427 1.00 51.41 87 LEU A N 1
ATOM 703 C CA . LEU A 1 87 ? -16.702 14.043 -1.581 1.00 51.41 87 LEU A CA 1
ATOM 704 C C . LEU A 1 87 ? -15.180 13.843 -1.422 1.00 51.41 87 LEU A C 1
ATOM 706 O O . LEU A 1 87 ? -14.481 13.563 -2.391 1.00 51.41 87 LEU A O 1
ATOM 710 N N . PHE A 1 88 ? -14.665 13.939 -0.194 1.00 50.16 88 PHE A N 1
ATOM 711 C CA . PHE A 1 88 ? -13.240 13.763 0.109 1.00 50.16 88 PHE A CA 1
ATOM 712 C C . PHE A 1 88 ? -12.731 12.333 -0.161 1.00 50.16 88 PHE A C 1
ATOM 714 O O . PHE A 1 88 ? -11.568 12.144 -0.508 1.00 50.16 88 PHE A O 1
ATOM 721 N N . GLN A 1 89 ? -13.604 11.323 -0.070 1.00 54.00 89 GLN A N 1
ATOM 722 C CA . GLN A 1 89 ? -13.266 9.944 -0.445 1.00 54.00 89 GLN A CA 1
ATOM 723 C C . GLN A 1 89 ? -13.184 9.769 -1.962 1.00 54.00 89 GLN A C 1
ATOM 725 O O . GLN A 1 89 ? -12.399 8.954 -2.432 1.00 54.00 89 GLN A O 1
ATOM 730 N N . TRP A 1 90 ? -13.913 10.583 -2.728 1.00 51.12 90 TRP A N 1
ATOM 731 C CA . TRP A 1 90 ? -13.865 10.584 -4.190 1.00 51.12 90 TRP A CA 1
ATOM 732 C C . TRP A 1 90 ? -12.510 11.084 -4.717 1.00 51.12 90 TRP A C 1
ATOM 734 O O . TRP A 1 90 ? -11.936 10.483 -5.620 1.00 51.12 90 TRP A O 1
ATOM 744 N N . ILE A 1 91 ? -11.943 12.119 -4.086 1.00 47.53 91 ILE A N 1
ATOM 745 C CA . ILE A 1 91 ? -10.630 12.682 -4.455 1.00 47.53 91 ILE A CA 1
ATOM 746 C C . ILE A 1 91 ? -9.487 11.711 -4.103 1.00 47.53 91 ILE A C 1
ATOM 748 O O . ILE A 1 91 ? -8.543 11.564 -4.874 1.00 47.53 91 ILE A O 1
ATOM 752 N N . SER A 1 92 ? -9.602 10.965 -2.997 1.00 49.12 92 SER A N 1
ATOM 753 C CA . SER A 1 92 ? -8.628 9.925 -2.623 1.00 49.12 92 SER A CA 1
ATOM 754 C C . SER A 1 92 ? -8.598 8.733 -3.585 1.00 49.12 92 SER A C 1
ATOM 756 O O . SER A 1 92 ? -7.585 8.031 -3.630 1.00 49.12 92 SER A O 1
ATOM 758 N N . HIS A 1 93 ? -9.682 8.470 -4.321 1.00 49.84 93 HIS A N 1
ATOM 759 C CA . HIS A 1 93 ? -9.714 7.356 -5.262 1.00 49.84 93 HIS A CA 1
ATOM 760 C C . HIS A 1 93 ? -8.779 7.610 -6.449 1.00 49.84 93 HIS A C 1
ATOM 762 O O . HIS A 1 93 ? -8.063 6.699 -6.825 1.00 49.84 93 HIS A O 1
ATOM 768 N N . MET A 1 94 ? -8.672 8.838 -6.963 1.00 50.66 94 MET A N 1
ATOM 769 C CA . MET A 1 94 ? -7.892 9.150 -8.174 1.00 50.66 94 MET A CA 1
ATOM 770 C C . MET A 1 94 ? -6.372 8.893 -8.090 1.00 50.66 94 MET A C 1
ATOM 772 O O . MET A 1 94 ? -5.717 8.911 -9.126 1.00 50.66 94 MET A O 1
ATOM 776 N N . PHE A 1 95 ? -5.795 8.630 -6.911 1.00 50.19 95 PHE A N 1
ATOM 777 C CA . PHE A 1 95 ? -4.334 8.632 -6.742 1.00 50.19 95 PHE A CA 1
ATOM 778 C C . PHE A 1 95 ? -3.763 7.416 -5.990 1.00 50.19 95 PHE A C 1
ATOM 780 O O . PHE A 1 95 ? -2.825 7.570 -5.221 1.00 50.19 95 PHE A O 1
ATOM 787 N N . HIS A 1 96 ? -4.331 6.207 -6.128 1.00 58.31 96 HIS A N 1
ATOM 788 C CA . HIS A 1 96 ? -3.855 4.999 -5.405 1.00 58.31 96 HIS A CA 1
ATOM 789 C C . HIS A 1 96 ? -3.845 5.102 -3.855 1.00 58.31 96 HIS A C 1
ATOM 791 O O . HIS A 1 96 ? -3.469 4.160 -3.159 1.00 58.31 96 HIS A O 1
ATOM 797 N N . LEU A 1 97 ? -4.311 6.211 -3.274 1.00 62.72 97 LEU A N 1
ATOM 798 C CA . LEU A 1 97 ? -4.272 6.495 -1.834 1.00 62.72 97 LEU A CA 1
ATOM 799 C C . LEU A 1 97 ? -5.371 5.786 -1.035 1.00 62.72 97 LEU A C 1
ATOM 801 O O . LEU A 1 97 ? -5.428 5.924 0.184 1.00 62.72 97 LEU A O 1
ATOM 805 N N . ALA A 1 98 ? -6.234 5.006 -1.690 1.00 63.34 98 ALA A N 1
ATOM 806 C CA . ALA A 1 98 ? -7.338 4.304 -1.040 1.00 63.34 98 ALA A CA 1
ATOM 807 C C . ALA A 1 98 ? -6.864 3.326 0.056 1.00 63.34 98 ALA A C 1
ATOM 809 O O . ALA A 1 98 ? -7.521 3.211 1.093 1.00 63.34 98 ALA A O 1
ATOM 810 N N . VAL A 1 99 ? -5.719 2.662 -0.146 1.00 63.28 99 VAL A N 1
ATOM 811 C CA . VAL A 1 99 ? -5.105 1.761 0.847 1.00 63.28 99 VAL A CA 1
ATOM 812 C C . VAL A 1 99 ? -4.568 2.565 2.035 1.00 63.28 99 VAL A C 1
ATOM 814 O O . VAL A 1 99 ? -4.960 2.313 3.175 1.00 63.28 99 VAL A O 1
ATOM 817 N N . ILE A 1 100 ? -3.762 3.602 1.773 1.00 64.75 100 ILE A N 1
ATOM 818 C CA . ILE A 1 100 ? -3.176 4.477 2.807 1.00 64.75 100 ILE A CA 1
ATOM 819 C C . ILE A 1 100 ? -4.267 5.134 3.647 1.00 64.75 100 ILE A C 1
ATOM 821 O O . ILE A 1 100 ? -4.188 5.130 4.871 1.00 64.75 100 ILE A O 1
ATOM 825 N N . HIS A 1 101 ? -5.317 5.656 3.012 1.00 69.31 101 HIS A N 1
ATOM 826 C CA . HIS A 1 101 ? -6.425 6.295 3.710 1.00 69.31 101 HIS A CA 1
ATOM 827 C C . HIS A 1 101 ? -7.133 5.324 4.669 1.00 69.31 101 HIS A C 1
ATOM 829 O O . HIS A 1 101 ? -7.460 5.702 5.795 1.00 69.31 101 HIS A O 1
ATOM 835 N N . ARG A 1 102 ? -7.354 4.062 4.264 1.00 69.25 102 ARG A N 1
ATOM 836 C CA . ARG A 1 102 ? -7.985 3.046 5.126 1.00 69.25 102 ARG A CA 1
ATOM 837 C C . ARG A 1 102 ? -7.089 2.652 6.304 1.00 69.25 102 ARG A C 1
ATOM 839 O O . ARG A 1 102 ? -7.587 2.619 7.428 1.00 69.25 102 ARG A O 1
ATOM 846 N N . PHE A 1 103 ? -5.790 2.437 6.087 1.00 67.50 103 PHE A N 1
ATOM 847 C CA . PHE A 1 103 ? -4.853 2.129 7.177 1.00 67.50 103 PHE A CA 1
ATOM 848 C C . PHE A 1 103 ? -4.621 3.318 8.116 1.00 67.50 103 PHE A C 1
ATOM 850 O O . PHE A 1 103 ? -4.574 3.134 9.328 1.00 67.50 103 PHE A O 1
ATOM 857 N N . TYR A 1 104 ? -4.568 4.545 7.596 1.00 72.06 104 TYR A N 1
ATOM 858 C CA . TYR A 1 104 ? -4.497 5.755 8.415 1.00 72.06 104 TYR A CA 1
ATOM 859 C C . TYR A 1 104 ? -5.751 5.923 9.284 1.00 72.06 104 TYR A C 1
ATOM 861 O O . TYR A 1 104 ? -5.664 6.212 10.479 1.00 72.06 104 TYR A O 1
ATOM 869 N N . PHE A 1 105 ? -6.935 5.694 8.709 1.00 73.06 105 PHE A N 1
ATOM 870 C CA . PHE A 1 105 ? -8.188 5.751 9.455 1.00 73.06 105 PHE A CA 1
ATOM 871 C C . PHE A 1 105 ? -8.271 4.653 10.530 1.00 73.06 105 PHE A C 1
ATOM 873 O O . PHE A 1 105 ? -8.732 4.925 11.642 1.00 73.06 105 PHE A O 1
ATOM 880 N N . LEU A 1 106 ? -7.796 3.437 10.236 1.00 70.12 106 LEU A N 1
ATOM 881 C CA . LEU A 1 106 ? -7.669 2.349 11.211 1.00 70.12 106 LEU A CA 1
ATOM 882 C C . LEU A 1 106 ? -6.711 2.713 12.346 1.00 70.12 106 LEU A C 1
ATOM 884 O O . LEU A 1 106 ? -7.090 2.609 13.510 1.00 70.12 106 LEU A O 1
ATOM 888 N N . LEU A 1 107 ? -5.524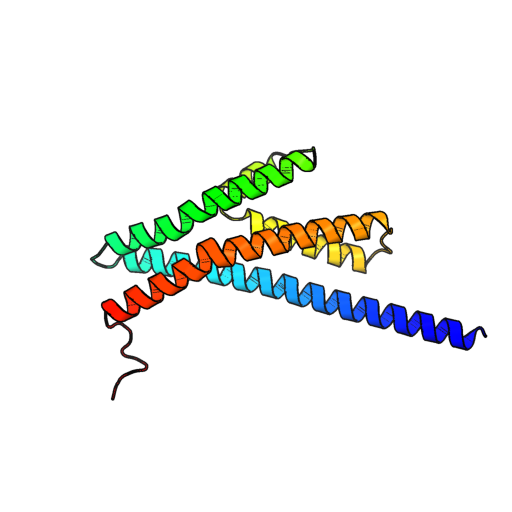 3.229 12.021 1.00 70.31 107 LEU A N 1
ATOM 889 C CA . LEU A 1 107 ? -4.529 3.672 12.997 1.00 70.31 107 LEU A CA 1
ATOM 890 C C . LEU A 1 107 ? -5.115 4.727 13.945 1.00 70.31 107 LEU A C 1
ATOM 892 O O . LEU A 1 107 ? -5.013 4.607 15.166 1.00 70.31 107 LEU A O 1
ATOM 896 N N . ASN A 1 108 ? -5.805 5.727 13.392 1.00 76.31 108 ASN A N 1
ATOM 897 C CA . ASN A 1 108 ? -6.461 6.764 14.183 1.00 76.31 108 ASN A CA 1
ATOM 898 C C . ASN A 1 108 ? -7.607 6.200 15.048 1.00 76.31 108 ASN A C 1
ATOM 900 O O . ASN A 1 108 ? -7.802 6.624 16.187 1.00 76.31 108 ASN A O 1
ATOM 904 N N . SER A 1 109 ? -8.346 5.211 14.538 1.00 69.12 109 SER A N 1
ATOM 905 C CA . SER A 1 109 ? -9.422 4.536 15.277 1.00 69.12 109 SER A CA 1
ATOM 906 C C . SER A 1 109 ? -8.885 3.701 16.445 1.00 69.12 109 SER A C 1
ATOM 908 O O . SER A 1 109 ? -9.462 3.732 17.532 1.00 69.12 109 SER A O 1
ATOM 910 N N . VAL A 1 110 ? -7.753 3.014 16.263 1.00 70.75 110 VAL A N 1
ATOM 911 C CA . VAL A 1 110 ? -7.060 2.259 17.320 1.00 70.75 110 VAL A CA 1
ATOM 912 C C . VAL A 1 110 ? -6.479 3.203 18.371 1.00 70.75 110 VAL A C 1
ATOM 914 O O . VAL A 1 110 ? -6.721 3.009 19.560 1.00 70.75 110 VAL A O 1
ATOM 917 N N . LEU A 1 111 ? -5.822 4.292 17.959 1.00 76.94 111 LEU A N 1
ATOM 918 C CA . LEU A 1 111 ? -5.336 5.339 18.870 1.00 76.94 111 LEU A CA 1
ATOM 919 C C . LEU A 1 111 ? -6.472 5.952 19.700 1.00 76.94 111 LEU A C 1
ATOM 921 O O . LEU A 1 111 ? -6.333 6.164 20.906 1.00 76.94 111 LEU A O 1
ATOM 925 N N . LYS A 1 112 ? -7.628 6.202 19.077 1.00 77.44 112 LYS A N 1
ATOM 926 C CA . LYS A 1 112 ? -8.822 6.694 19.774 1.00 77.44 112 LYS A CA 1
ATOM 927 C C . LYS A 1 112 ? -9.402 5.642 20.729 1.00 77.44 112 LYS A C 1
ATOM 929 O O . LYS A 1 112 ? -9.793 5.992 21.840 1.00 77.44 112 LYS A O 1
ATOM 934 N N . SER A 1 113 ? -9.379 4.364 20.346 1.00 66.12 113 SER A N 1
ATOM 935 C CA . SER A 1 113 ? -9.775 3.226 21.190 1.00 66.12 113 SER A CA 1
ATOM 936 C C . SER A 1 113 ? -8.839 2.972 22.375 1.00 66.12 113 SER A C 1
ATOM 938 O O . SER A 1 113 ? -9.237 2.301 23.330 1.00 66.12 113 SER A O 1
ATOM 940 N N . MET A 1 114 ? -7.591 3.435 22.321 1.00 66.38 114 MET A N 1
ATOM 941 C CA . MET A 1 114 ? -6.687 3.379 23.471 1.00 66.38 114 MET A CA 1
ATOM 942 C C . MET A 1 114 ? -7.040 4.438 24.516 1.00 66.38 114 MET A C 1
ATOM 944 O O . MET A 1 114 ? -6.847 4.206 25.703 1.00 66.38 114 MET A O 1
ATOM 948 N N . LYS A 1 115 ? -7.602 5.577 24.089 1.00 70.06 115 LYS A N 1
ATOM 949 C CA . LYS A 1 115 ? -8.004 6.676 24.980 1.00 70.06 115 LYS A CA 1
ATOM 950 C C . LYS A 1 115 ? -9.402 6.505 25.586 1.00 70.06 115 LYS A C 1
ATOM 952 O O . LYS A 1 115 ? -9.705 7.165 26.572 1.00 70.06 115 LYS A O 1
ATOM 957 N N . SER A 1 116 ? -10.254 5.656 25.009 1.00 63.53 116 SER A N 1
ATOM 958 C CA . SER A 1 116 ? -11.648 5.467 25.434 1.00 63.53 116 SER A CA 1
ATOM 959 C C . SER A 1 116 ? -12.017 3.986 25.538 1.00 63.53 116 SER A C 1
ATOM 961 O O . SER A 1 116 ? -11.580 3.170 24.727 1.00 63.53 116 SER A O 1
ATOM 963 N N . LYS A 1 117 ? -12.855 3.613 26.515 1.00 64.06 117 LYS A N 1
ATOM 964 C CA . LYS A 1 117 ? -13.419 2.256 26.594 1.00 64.06 117 LYS A CA 1
ATOM 965 C C . LYS A 1 117 ? -14.420 2.061 25.452 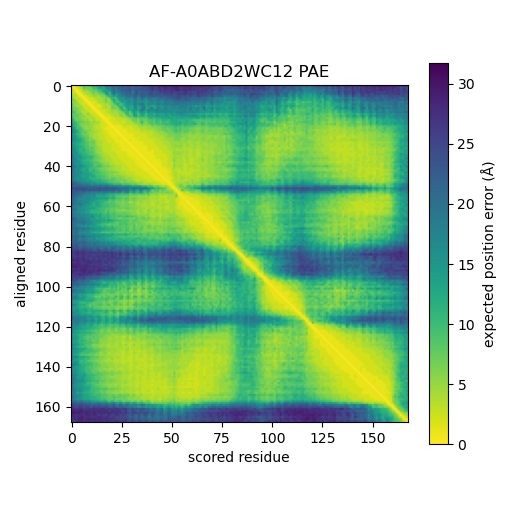1.00 64.06 117 LYS A C 1
ATOM 967 O O . LYS A 1 117 ? -15.546 2.541 25.524 1.00 64.06 117 LYS A O 1
ATOM 972 N N . ASN A 1 118 ? -14.001 1.344 24.412 1.00 63.69 118 ASN A N 1
ATOM 973 C CA . ASN A 1 118 ? -14.860 1.030 23.271 1.00 63.69 118 ASN A CA 1
ATOM 974 C C . ASN A 1 118 ? -15.999 0.077 23.641 1.00 63.69 118 ASN A C 1
ATOM 976 O O . ASN A 1 118 ? -15.802 -0.924 24.338 1.00 63.69 118 ASN A O 1
ATOM 980 N N . THR A 1 119 ? -17.170 0.351 23.078 1.00 69.94 119 THR A N 1
ATOM 981 C CA . THR A 1 119 ? -18.335 -0.537 23.131 1.00 69.94 119 THR A CA 1
ATOM 982 C C . THR A 1 119 ? -18.125 -1.784 22.258 1.00 69.94 119 THR A C 1
ATOM 984 O O . THR A 1 119 ? -17.353 -1.765 21.298 1.00 69.94 119 THR A O 1
ATOM 987 N N . LEU A 1 120 ? -18.825 -2.889 22.559 1.00 72.19 120 LEU A N 1
ATOM 988 C CA . LEU A 1 120 ? -18.772 -4.129 21.756 1.00 72.19 120 LEU A CA 1
ATOM 989 C C . LEU A 1 120 ? -19.061 -3.868 20.266 1.00 72.19 120 LEU A C 1
ATOM 991 O O . LEU A 1 120 ? -18.342 -4.349 19.397 1.00 72.19 120 LEU A O 1
ATOM 995 N N . LYS A 1 121 ? -20.039 -3.002 19.977 1.00 74.06 121 LYS A N 1
ATOM 996 C CA . LYS A 1 121 ? -20.424 -2.625 18.610 1.00 74.06 121 LYS A CA 1
ATOM 997 C C . LYS A 1 121 ? -19.310 -1.897 17.845 1.00 74.06 121 LYS A C 1
ATOM 999 O O . LYS A 1 121 ? -19.175 -2.086 16.637 1.00 74.06 121 LYS A O 1
ATOM 1004 N N . GLU A 1 122 ? -18.511 -1.075 18.528 1.00 72.12 122 GLU A N 1
ATOM 1005 C CA . GLU A 1 122 ? -17.349 -0.401 17.930 1.00 72.12 122 GLU A CA 1
ATOM 1006 C C . GLU A 1 122 ? -16.203 -1.375 17.661 1.00 72.12 122 GLU A C 1
ATOM 1008 O O . GLU A 1 122 ? -15.542 -1.254 16.632 1.00 72.12 122 GLU A O 1
ATOM 1013 N N . LYS A 1 123 ? -15.988 -2.367 18.537 1.00 73.31 123 LYS A N 1
ATOM 1014 C CA . LYS A 1 123 ? -14.989 -3.423 18.307 1.00 73.31 123 LYS A CA 1
ATOM 1015 C C . LYS A 1 123 ? -15.324 -4.244 17.058 1.00 73.31 123 LYS A C 1
ATOM 1017 O O . LYS A 1 123 ? -14.456 -4.414 16.208 1.00 73.31 123 LYS A O 1
ATOM 1022 N N . ASP A 1 124 ? -16.581 -4.657 16.896 1.00 78.19 124 ASP A N 1
ATOM 1023 C CA . ASP A 1 124 ? -17.025 -5.411 15.713 1.00 78.19 124 ASP A CA 1
ATOM 1024 C C . ASP A 1 124 ? -16.897 -4.595 14.420 1.00 78.19 124 ASP A C 1
ATOM 1026 O O . ASP A 1 124 ? -16.595 -5.128 13.352 1.00 78.19 124 ASP A O 1
ATOM 1030 N N . TRP A 1 125 ? -17.141 -3.284 14.501 1.00 76.06 125 TRP A N 1
ATOM 1031 C CA . TRP A 1 125 ? -16.935 -2.370 13.381 1.00 76.06 125 TRP A CA 1
ATOM 1032 C C . TRP A 1 125 ? -15.457 -2.256 12.994 1.00 76.06 125 TRP A C 1
ATOM 1034 O O . TRP A 1 125 ? -15.136 -2.364 11.811 1.00 76.06 125 TRP A O 1
ATOM 1044 N N . ILE A 1 126 ? -14.565 -2.069 13.974 1.00 76.81 126 ILE A N 1
ATOM 1045 C CA . ILE A 1 126 ? -13.115 -1.992 13.742 1.00 76.81 126 ILE A CA 1
ATOM 1046 C C . ILE A 1 126 ? -12.613 -3.293 13.116 1.00 76.81 126 ILE A C 1
ATOM 1048 O O . ILE A 1 126 ? -11.883 -3.234 12.134 1.00 76.81 126 ILE A O 1
ATOM 1052 N N . PHE A 1 127 ? -13.067 -4.447 13.610 1.00 79.75 127 PHE A N 1
ATOM 1053 C CA . PHE A 1 127 ? -12.665 -5.748 13.079 1.00 79.75 127 PHE A CA 1
ATOM 1054 C C . PHE A 1 127 ? -13.067 -5.942 11.608 1.00 79.75 127 PHE A C 1
ATOM 1056 O O . PHE A 1 127 ? -12.265 -6.396 10.796 1.00 79.75 127 PHE A O 1
ATOM 1063 N N . ARG A 1 128 ? -14.291 -5.548 11.223 1.00 78.81 128 ARG A N 1
ATOM 1064 C CA . ARG A 1 128 ? -14.704 -5.583 9.807 1.00 78.81 128 ARG A CA 1
ATOM 1065 C C . ARG A 1 128 ? -13.837 -4.672 8.942 1.00 78.81 128 ARG A C 1
ATOM 1067 O O . ARG A 1 128 ? -13.428 -5.064 7.855 1.00 78.81 128 ARG A O 1
ATOM 1074 N N . LEU A 1 129 ? -13.536 -3.476 9.441 1.00 76.88 129 LEU A N 1
ATOM 1075 C CA . LEU A 1 129 ? -12.708 -2.515 8.724 1.00 76.88 129 LEU A CA 1
ATOM 1076 C C . LEU A 1 129 ? -11.256 -2.995 8.567 1.00 76.88 129 LEU A C 1
ATOM 1078 O O . LEU A 1 129 ? -10.656 -2.786 7.514 1.00 76.88 129 LEU A O 1
ATOM 1082 N N . GLU A 1 130 ? -10.706 -3.639 9.595 1.00 82.44 130 GLU A N 1
ATOM 1083 C CA . GLU A 1 130 ? -9.383 -4.263 9.587 1.00 82.44 130 GLU A CA 1
ATOM 1084 C C . GLU A 1 130 ? -9.312 -5.381 8.546 1.00 82.44 130 GLU A C 1
ATOM 1086 O O . GLU A 1 130 ? -8.420 -5.376 7.699 1.00 82.44 130 GLU A O 1
ATOM 1091 N N . ASN A 1 131 ? -10.299 -6.280 8.542 1.00 84.12 131 ASN A N 1
ATOM 1092 C CA . ASN A 1 131 ? -10.376 -7.363 7.569 1.00 84.12 131 ASN A CA 1
ATOM 1093 C C . ASN A 1 131 ? -10.459 -6.837 6.125 1.00 84.12 131 ASN A C 1
ATOM 1095 O O . ASN A 1 131 ? -9.760 -7.335 5.240 1.00 84.12 131 ASN A O 1
ATOM 1099 N N . ASP A 1 132 ? -11.260 -5.797 5.883 1.00 82.19 132 ASP A N 1
ATOM 1100 C CA . ASP A 1 132 ? -11.347 -5.152 4.570 1.00 82.19 132 ASP A CA 1
ATOM 1101 C C . ASP A 1 132 ? -10.004 -4.532 4.149 1.00 82.19 132 ASP A C 1
ATOM 1103 O O . ASP A 1 132 ? -9.583 -4.666 2.998 1.00 82.19 132 ASP A O 1
ATOM 1107 N N . ALA A 1 133 ? -9.316 -3.847 5.069 1.00 80.88 133 ALA A N 1
ATOM 1108 C CA . ALA A 1 133 ? -8.025 -3.220 4.792 1.00 80.88 133 ALA A CA 1
ATOM 1109 C C . ALA A 1 133 ? -6.929 -4.257 4.518 1.00 80.88 133 ALA A C 1
ATOM 1111 O O . ALA A 1 133 ? -6.165 -4.097 3.567 1.00 80.88 133 ALA A O 1
ATOM 1112 N N . PHE A 1 134 ? -6.885 -5.339 5.296 1.00 83.50 134 PHE A N 1
ATOM 1113 C CA . PHE A 1 134 ? -5.949 -6.439 5.086 1.00 83.50 134 PHE A CA 1
ATOM 1114 C C . PHE A 1 134 ? -6.202 -7.147 3.753 1.00 83.50 134 PHE A C 1
ATOM 1116 O O . PHE A 1 134 ? -5.266 -7.405 2.999 1.00 83.50 134 PHE A O 1
ATOM 1123 N N . THR A 1 135 ? -7.471 -7.380 3.411 1.00 84.62 135 THR A N 1
ATOM 1124 C CA . THR A 1 135 ? -7.856 -7.967 2.121 1.00 84.62 135 THR A CA 1
ATOM 1125 C C . THR A 1 135 ? -7.425 -7.070 0.958 1.00 84.62 135 THR A C 1
ATOM 1127 O O . THR A 1 135 ? -6.858 -7.550 -0.024 1.00 84.62 135 THR A O 1
ATOM 1130 N N . LEU A 1 136 ? -7.638 -5.753 1.065 1.00 82.31 136 LEU A N 1
ATOM 1131 C CA . LEU A 1 136 ? -7.198 -4.802 0.042 1.00 82.31 136 LEU A CA 1
ATOM 1132 C C . LEU A 1 136 ? -5.670 -4.774 -0.090 1.00 82.31 136 LEU A C 1
ATOM 1134 O O . LEU A 1 136 ? -5.151 -4.741 -1.206 1.00 82.31 136 LEU A O 1
ATOM 1138 N N . ASN A 1 137 ? -4.953 -4.811 1.035 1.00 84.25 137 ASN A N 1
ATOM 1139 C CA . ASN A 1 137 ? -3.497 -4.885 1.048 1.00 84.25 137 ASN A CA 1
ATOM 1140 C C . ASN A 1 137 ? -3.000 -6.154 0.351 1.00 84.25 137 ASN A C 1
ATOM 1142 O O . ASN A 1 137 ? -2.136 -6.067 -0.512 1.00 84.25 137 ASN A O 1
ATOM 1146 N N . LEU A 1 138 ? -3.602 -7.310 0.646 1.00 87.38 138 LEU A N 1
ATOM 1147 C CA . LEU A 1 138 ? -3.259 -8.584 0.016 1.00 87.38 138 LEU A CA 1
ATOM 1148 C C . LEU A 1 138 ? -3.421 -8.527 -1.507 1.00 87.38 138 LEU A C 1
ATOM 1150 O O . LEU A 1 138 ? -2.504 -8.899 -2.236 1.00 87.38 138 LEU A O 1
ATOM 1154 N N . PHE A 1 139 ? -4.555 -8.019 -1.999 1.00 87.12 139 PHE A N 1
ATOM 1155 C CA . PHE A 1 139 ? -4.748 -7.845 -3.440 1.00 87.12 139 PHE A CA 1
ATOM 1156 C C . PHE A 1 139 ? -3.731 -6.882 -4.045 1.00 87.12 139 PHE A C 1
ATOM 1158 O O . PHE A 1 139 ? -3.243 -7.122 -5.144 1.00 87.12 139 PHE A O 1
ATOM 1165 N N . THR A 1 140 ? -3.383 -5.818 -3.327 1.00 82.31 140 THR A N 1
ATOM 1166 C CA . THR A 1 140 ? -2.398 -4.845 -3.801 1.00 82.31 140 THR A CA 1
ATOM 1167 C C . THR A 1 140 ? -1.007 -5.467 -3.886 1.00 82.31 140 THR A C 1
ATOM 1169 O O . THR A 1 140 ? -0.332 -5.331 -4.902 1.00 82.31 140 THR A O 1
ATOM 1172 N N . SER A 1 141 ? -0.597 -6.234 -2.875 1.00 86.94 141 SER A N 1
ATOM 1173 C CA . SER A 1 141 ? 0.668 -6.966 -2.897 1.00 86.94 141 SER A CA 1
ATOM 1174 C C . SER A 1 141 ? 0.720 -7.998 -4.028 1.00 86.94 141 SER A C 1
ATOM 1176 O O . SER A 1 141 ? 1.734 -8.093 -4.712 1.00 86.94 141 SER A O 1
ATOM 1178 N N . LEU A 1 142 ? -0.362 -8.745 -4.263 1.00 89.50 142 LEU A N 1
ATOM 1179 C CA . LEU A 1 142 ? -0.396 -9.790 -5.292 1.00 89.50 142 LEU A CA 1
ATOM 1180 C C . LEU A 1 142 ? -0.508 -9.249 -6.719 1.00 89.50 142 LEU A C 1
ATOM 1182 O O . LEU A 1 142 ? 0.085 -9.825 -7.624 1.00 89.50 142 LEU A O 1
ATOM 1186 N N . LEU A 1 143 ? -1.285 -8.186 -6.936 1.00 87.25 143 LEU A N 1
ATOM 1187 C CA . LEU A 1 143 ? -1.553 -7.670 -8.279 1.00 87.25 143 LEU A CA 1
ATOM 1188 C C . LEU A 1 143 ? -0.569 -6.579 -8.707 1.00 87.25 143 LEU A C 1
ATOM 1190 O O . LEU A 1 143 ? -0.297 -6.473 -9.897 1.00 87.25 143 LEU A O 1
ATOM 1194 N N . VAL A 1 144 ? -0.041 -5.787 -7.768 1.00 83.69 144 VAL A N 1
ATOM 1195 C CA . VAL A 1 144 ? 0.933 -4.721 -8.053 1.00 83.69 144 VAL A CA 1
ATOM 1196 C C . VAL A 1 144 ? 2.332 -5.180 -7.663 1.00 83.69 144 VAL A C 1
ATOM 1198 O O . VAL A 1 144 ? 3.168 -5.395 -8.534 1.00 83.69 144 VAL A O 1
ATOM 1201 N N . ALA A 1 145 ? 2.588 -5.382 -6.366 1.00 86.31 145 ALA A N 1
ATOM 1202 C CA . ALA A 1 145 ? 3.959 -5.498 -5.864 1.00 86.31 145 ALA A CA 1
ATOM 1203 C C . ALA A 1 145 ? 4.701 -6.737 -6.393 1.00 86.31 145 ALA A C 1
ATOM 1205 O O . ALA A 1 145 ? 5.864 -6.635 -6.772 1.00 86.31 145 ALA A O 1
ATOM 1206 N N . VAL A 1 146 ? 4.047 -7.902 -6.456 1.00 89.62 146 VAL A N 1
ATOM 1207 C CA . VAL A 1 146 ? 4.681 -9.143 -6.936 1.00 89.62 146 VAL A CA 1
ATOM 1208 C C . VAL A 1 146 ? 5.015 -9.080 -8.436 1.00 89.62 146 VAL A C 1
ATOM 1210 O O . VAL A 1 146 ? 6.187 -9.275 -8.768 1.00 89.62 146 VAL A O 1
ATOM 1213 N N . PRO A 1 147 ? 4.070 -8.782 -9.354 1.00 88.75 147 PRO A N 1
ATOM 1214 C CA . PRO A 1 147 ? 4.381 -8.650 -10.778 1.00 88.75 147 PRO A CA 1
ATOM 1215 C C . PRO A 1 147 ? 5.432 -7.579 -11.051 1.00 88.75 147 PRO A C 1
ATOM 1217 O O . PRO A 1 147 ? 6.342 -7.798 -11.847 1.00 88.75 147 PRO A O 1
ATOM 1220 N N . GLN A 1 148 ? 5.342 -6.455 -10.343 1.00 88.94 148 GLN A N 1
ATOM 1221 C CA . GLN A 1 148 ? 6.290 -5.359 -10.447 1.00 88.94 148 GLN A CA 1
ATOM 1222 C C . GLN A 1 148 ? 7.691 -5.772 -9.984 1.00 88.94 148 GLN A C 1
ATOM 1224 O O . GLN A 1 148 ? 8.659 -5.533 -10.699 1.00 88.94 148 GLN A O 1
ATOM 1229 N N . MET A 1 149 ? 7.820 -6.468 -8.851 1.00 90.06 149 MET A N 1
ATOM 1230 C CA . MET A 1 149 ? 9.105 -6.987 -8.370 1.00 90.06 149 MET A CA 1
ATOM 1231 C C . MET A 1 149 ? 9.729 -7.972 -9.367 1.00 90.06 149 MET A C 1
ATOM 1233 O O . MET A 1 149 ? 10.917 -7.867 -9.671 1.00 90.06 149 MET A O 1
ATOM 1237 N N . ILE A 1 150 ? 8.935 -8.905 -9.906 1.00 91.19 150 ILE A N 1
ATOM 1238 C CA . ILE A 1 150 ? 9.393 -9.867 -10.922 1.00 91.19 150 ILE A CA 1
ATOM 1239 C C . ILE A 1 150 ? 9.866 -9.129 -12.177 1.00 91.19 150 ILE A C 1
ATOM 1241 O O . ILE A 1 150 ? 10.927 -9.440 -12.717 1.00 91.19 150 ILE A O 1
ATOM 1245 N N . PHE A 1 151 ? 9.101 -8.134 -12.628 1.00 89.12 151 PHE A N 1
ATOM 1246 C CA . PHE A 1 151 ? 9.436 -7.347 -13.804 1.00 89.12 151 PHE A CA 1
ATOM 1247 C C . PHE A 1 151 ? 10.714 -6.530 -13.602 1.00 89.12 151 PHE A C 1
ATOM 1249 O O . PHE A 1 151 ? 11.614 -6.606 -14.435 1.00 89.12 151 PHE A O 1
ATOM 1256 N N . GLN A 1 152 ? 10.850 -5.815 -12.480 1.00 87.56 152 GLN A N 1
ATOM 1257 C CA . GLN A 1 152 ? 12.065 -5.052 -12.191 1.00 87.56 152 GLN A CA 1
ATOM 1258 C C . GLN A 1 152 ? 13.290 -5.971 -12.119 1.00 87.56 152 GLN A C 1
ATOM 1260 O O . GLN A 1 152 ? 14.295 -5.685 -12.769 1.00 87.56 152 GLN A O 1
ATOM 1265 N N . LEU A 1 153 ? 13.189 -7.126 -11.450 1.00 87.62 153 LEU A N 1
ATOM 1266 C CA . LEU A 1 153 ? 14.269 -8.116 -11.410 1.00 87.62 153 LEU A CA 1
ATOM 1267 C C . LEU A 1 153 ? 14.653 -8.612 -12.813 1.00 87.62 153 LEU A C 1
ATOM 1269 O O . LEU A 1 153 ? 15.837 -8.718 -13.132 1.00 87.62 153 LEU A O 1
ATOM 1273 N N . TYR A 1 154 ? 13.663 -8.874 -13.669 1.00 88.19 154 TYR A N 1
ATOM 1274 C CA . TYR A 1 154 ? 13.889 -9.265 -15.058 1.00 88.19 154 TYR A CA 1
ATOM 1275 C C . TYR A 1 154 ? 14.617 -8.172 -15.853 1.00 88.19 154 TYR A C 1
ATOM 1277 O O . TYR A 1 154 ? 15.608 -8.468 -16.521 1.00 88.19 154 TYR A O 1
ATOM 1285 N N . THR A 1 155 ? 14.195 -6.907 -15.740 1.00 84.50 155 THR A N 1
ATOM 1286 C CA . THR A 1 155 ? 14.877 -5.794 -16.426 1.00 84.50 155 THR A CA 1
ATOM 1287 C C . THR A 1 155 ? 16.313 -5.615 -15.947 1.00 84.50 155 THR A C 1
ATOM 1289 O O . THR A 1 155 ? 17.205 -5.403 -16.763 1.00 84.50 155 THR A O 1
ATOM 1292 N N . MET A 1 156 ? 16.570 -5.772 -14.646 1.00 83.19 156 MET A N 1
ATOM 1293 C CA . MET A 1 156 ? 17.923 -5.718 -14.093 1.00 83.19 156 MET A CA 1
ATOM 1294 C C . MET A 1 156 ? 18.803 -6.839 -14.658 1.00 83.19 156 MET A C 1
ATOM 1296 O O . MET A 1 156 ? 19.938 -6.575 -15.060 1.00 83.19 156 MET A O 1
ATOM 1300 N N . ALA A 1 157 ? 18.274 -8.066 -14.734 1.00 84.56 157 ALA A N 1
ATOM 1301 C CA . ALA A 1 157 ? 18.986 -9.223 -15.270 1.00 84.56 157 ALA A CA 1
ATOM 1302 C C . ALA A 1 157 ? 19.310 -9.071 -16.766 1.00 84.56 157 ALA A C 1
ATOM 1304 O O . ALA A 1 157 ? 20.436 -9.341 -17.182 1.00 84.56 157 ALA A O 1
ATOM 1305 N N . VAL A 1 158 ? 18.349 -8.604 -17.568 1.00 84.12 158 VAL A N 1
ATOM 1306 C CA . VAL A 1 158 ? 18.524 -8.409 -19.017 1.00 84.12 158 VAL A CA 1
ATOM 1307 C C . VAL A 1 158 ? 19.459 -7.241 -19.326 1.00 84.12 158 VAL A C 1
ATOM 1309 O O . VAL A 1 158 ? 20.300 -7.354 -20.214 1.00 84.12 158 VAL A O 1
ATOM 1312 N N . SER A 1 159 ? 19.371 -6.142 -18.576 1.00 73.81 159 SER A N 1
ATOM 1313 C CA . SER A 1 159 ? 20.222 -4.961 -18.774 1.00 73.81 159 SER A CA 1
ATOM 1314 C C . SER A 1 159 ? 21.636 -5.111 -18.196 1.00 73.81 159 SER A C 1
ATOM 1316 O O . SER A 1 159 ? 22.378 -4.134 -18.171 1.00 73.81 159 SER A O 1
ATOM 1318 N N . GLN A 1 160 ? 22.011 -6.296 -17.688 1.00 68.19 160 GLN A N 1
ATOM 1319 C CA . GLN A 1 160 ? 23.298 -6.569 -17.025 1.00 68.19 160 GLN A CA 1
ATOM 1320 C C . GLN A 1 160 ? 23.664 -5.574 -15.903 1.00 68.19 160 GLN A C 1
ATOM 1322 O O . GLN A 1 160 ? 24.815 -5.501 -15.477 1.00 68.19 160 GLN A O 1
ATOM 1327 N N . ARG A 1 161 ? 22.681 -4.855 -15.340 1.00 61.28 161 ARG A N 1
ATOM 1328 C 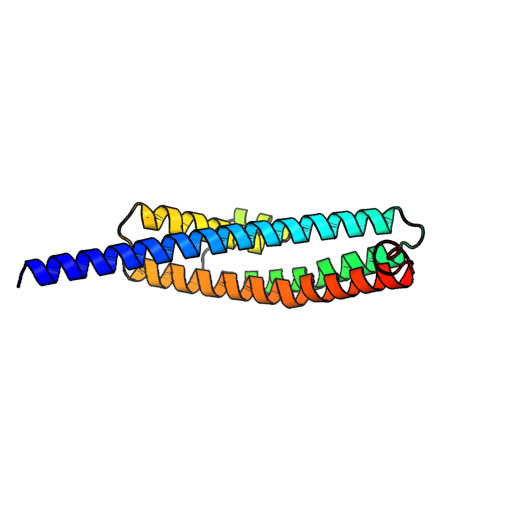CA . ARG A 1 161 ? 22.868 -3.940 -14.197 1.00 61.28 161 ARG A CA 1
ATOM 1329 C C . ARG A 1 161 ? 23.088 -4.683 -12.867 1.00 61.28 161 ARG A C 1
ATOM 1331 O O . ARG A 1 161 ? 23.172 -4.062 -11.814 1.00 61.28 161 ARG A O 1
ATOM 1338 N N . VAL A 1 162 ? 23.219 -6.011 -12.905 1.00 53.94 162 VAL A N 1
ATOM 1339 C CA . VAL A 1 162 ? 23.539 -6.884 -11.763 1.00 53.94 162 VAL A CA 1
ATOM 1340 C C . VAL A 1 162 ? 25.047 -7.178 -11.710 1.00 53.94 162 VAL A C 1
ATOM 1342 O O . VAL A 1 162 ? 25.474 -8.320 -11.565 1.00 53.94 162 VAL A O 1
ATOM 1345 N N . THR A 1 163 ? 25.890 -6.153 -11.835 1.00 52.38 163 THR A N 1
ATOM 1346 C CA . THR A 1 163 ? 27.351 -6.295 -11.689 1.00 52.38 163 THR A CA 1
ATOM 1347 C C . THR A 1 163 ? 27.798 -6.441 -10.231 1.00 52.38 163 THR A C 1
ATOM 1349 O O . THR A 1 163 ? 28.884 -6.948 -9.978 1.00 52.38 163 THR A O 1
ATOM 1352 N N . PHE A 1 164 ? 26.967 -6.067 -9.250 1.00 54.12 164 PHE A N 1
ATOM 1353 C CA . PHE A 1 164 ? 27.388 -6.009 -7.843 1.00 54.12 164 PHE A CA 1
ATOM 1354 C C . PHE A 1 164 ? 27.491 -7.376 -7.133 1.00 54.12 164 PHE A C 1
ATOM 1356 O O . PHE A 1 164 ? 28.337 -7.526 -6.259 1.00 54.12 164 PHE A O 1
ATOM 1363 N N . TRP A 1 165 ? 26.678 -8.382 -7.491 1.00 51.72 165 TRP A N 1
ATOM 1364 C CA . TRP A 1 165 ? 26.605 -9.647 -6.724 1.00 51.72 165 TRP A CA 1
ATOM 1365 C C . TRP A 1 165 ? 27.110 -10.903 -7.450 1.00 51.72 165 TRP A C 1
ATOM 1367 O O . TRP A 1 165 ? 27.237 -11.951 -6.825 1.00 51.72 165 TRP A O 1
ATOM 1377 N N . THR A 1 166 ? 27.393 -10.828 -8.755 1.00 55.44 166 THR A N 1
ATOM 1378 C CA . THR A 1 166 ? 27.831 -11.994 -9.556 1.00 55.44 166 THR A CA 1
ATOM 1379 C C . THR A 1 166 ? 29.211 -11.836 -10.188 1.00 55.44 166 THR A C 1
ATOM 1381 O O . THR A 1 166 ? 29.636 -12.717 -10.934 1.00 55.44 166 THR A O 1
ATOM 1384 N N . SER A 1 167 ? 29.938 -10.759 -9.868 1.00 44.38 167 SER A N 1
ATOM 1385 C CA . SER A 1 167 ? 31.332 -10.614 -10.287 1.00 44.38 167 SER A CA 1
ATOM 1386 C C . SER A 1 167 ? 32.171 -11.718 -9.639 1.00 44.38 167 SER A C 1
ATOM 1388 O O . SER A 1 167 ? 32.470 -11.660 -8.447 1.00 44.38 167 SER A O 1
ATOM 1390 N N . LYS A 1 168 ? 32.511 -12.740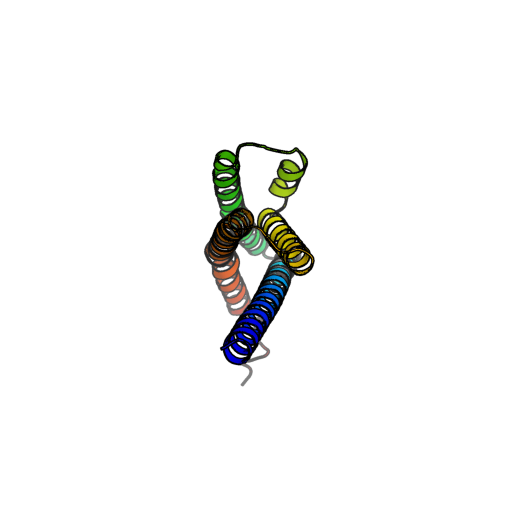 -10.427 1.00 47.88 168 LYS A N 1
ATOM 1391 C CA . LYS A 1 168 ? 33.714 -13.543 -10.197 1.00 47.88 168 LYS A CA 1
ATOM 1392 C C . LYS A 1 168 ? 34.949 -12.750 -10.597 1.00 47.88 168 LYS A C 1
ATOM 1394 O O . LYS A 1 168 ? 34.814 -11.887 -11.492 1.00 47.88 168 LYS A O 1
#

Foldseek 3Di:
DVVVVVVVVVVVVVVVVVVLVVVLVVLVVLLVVVVVLVVVLVVQLVVCCPDPNVVLNVVSVCLAPVLLVVLLVVLVVVVVVVPDDDVVVVVCSVPSCSLVVLSVVLSVLSVVCVVDPDDPVSVVVSVVSVVSSVVSSVSCCVRRVVVSVVSVVVCCVVVVVPCPPPPD

InterPro domains:
  IPR018629 XK-related protein [PF09815] (25-162)
  IPR050895 XK-related phospholipid scramblase [PTHR16024] (12-160)

Organism: NCBI:txid54128

Sequence (168 aa):
MAALNNKSQEYCENRDTTRRTLDLVFYGLTIALFAATIVTDLIAVIEHWFDTNKSWAYCTALLILVPSFFLQLLSLKWYQTNGKLKLFQWISHMFHLAVIHRFYFLLNSVLKSMKSKNTLKEKDWIFRLENDAFTLNLFTSLLVAVPQMIFQLYTMAVSQRVTFWTSK

Solvent-accessible surface area (backbone atoms only — not comparable to full-atom values): 9405 Å² total; per-residue (Å²): 113,70,69,61,51,52,54,52,48,52,54,51,52,52,52,53,50,52,52,52,52,49,52,52,52,52,53,51,49,50,52,51,52,52,52,49,51,55,53,53,52,51,50,50,38,52,51,27,58,77,40,95,57,48,66,58,21,53,53,52,50,47,46,50,50,54,43,47,54,51,52,49,52,53,54,49,58,60,47,64,78,68,75,75,90,57,72,72,61,60,63,38,55,81,67,77,37,55,61,57,53,49,53,51,51,50,52,54,51,51,57,50,46,73,78,40,92,70,52,72,72,56,51,56,50,50,51,54,53,50,53,52,46,52,52,52,48,50,51,43,43,62,51,30,52,47,55,48,52,54,48,52,52,48,50,36,60,74,68,59,71,58,59,86,86,68,72,124

Mean predicted aligned error: 10.73 Å

Secondary structure (DSSP, 8-state):
-HHHHHHHHHHHHHHHHHHHHHHHHHHHHHHHHHHHHHHHHHHHHHHHHHSS-HHHHHHHHHHHHHHHHHHHHHHHHHHHTT----HHHHHHHTTTTHHHHHHHHHHHHHHHHHHS---HHHHHHHHHHHHHHHHHHHHHIIIIIHHHHHHHHHHHHHTT--HHHH--